Protein AF-A0A5C7VE71-F1 (afdb_monomer)

Secondary structure (DSSP, 8-state):
--------TT--S-PPPP-------TTSSHHHHHHHHHHHHTTTS---EEEEESS--HHHHHHHHTTSS-GGGEEEEE--S-TTGGGTT--GGG-

Nearest PDB structures (foldseek):
  5xkt-assembly1_B  TM=9.979E-01  e=1.803E-09  Klebsiella pneumoniae subsp. rhinoscleromatis SB3432
  4hi0-assembly1_F  TM=8.945E-01  e=1.647E-05  Helicobacter pylori 26695
  1ng1-assembly1_A  TM=5.770E-01  e=4.382E-01  Thermus aquaticus
  7miv-assembly1_C  TM=4.937E-01  e=3.080E+00  Mus musculus
  3nva-assembly1_A  TM=4.322E-01  e=6.976E+00  Saccharolobus solfataricus

Mean predicted aligned error: 6.92 Å

Structure (mmCIF, N/CA/C/O backbone):
data_AF-A0A5C7VE71-F1
#
_entry.id   AF-A0A5C7VE71-F1
#
loop_
_atom_site.group_PDB
_atom_site.id
_atom_site.type_symbol
_atom_site.label_atom_id
_atom_site.label_alt_id
_atom_site.label_comp_id
_atom_site.label_asym_id
_atom_site.label_entity_id
_atom_site.label_seq_id
_atom_site.pdbx_PDB_ins_code
_atom_site.Cartn_x
_atom_site.Cartn_y
_atom_site.Cartn_z
_atom_site.occupancy
_atom_site.B_iso_or_equiv
_atom_site.auth_seq_id
_atom_site.auth_comp_id
_atom_site.auth_asym_id
_atom_site.auth_atom_id
_atom_site.pdbx_PDB_model_num
ATOM 1 N N . MET A 1 1 ? -20.214 14.868 7.816 1.00 39.66 1 MET A N 1
ATOM 2 C CA . MET A 1 1 ? -20.216 14.466 9.241 1.00 39.66 1 MET A CA 1
ATOM 3 C C . MET A 1 1 ? -18.788 14.129 9.624 1.00 39.66 1 MET A C 1
ATOM 5 O O . MET A 1 1 ? -18.191 13.263 9.009 1.00 39.66 1 MET A O 1
ATOM 9 N N . ASN A 1 2 ? -18.190 14.916 10.515 1.00 46.38 2 ASN A N 1
ATOM 10 C CA . ASN A 1 2 ? -16.746 14.936 10.735 1.00 46.38 2 ASN A CA 1
ATOM 11 C C . ASN A 1 2 ? -16.402 13.950 11.863 1.00 46.38 2 ASN A C 1
ATOM 13 O O . ASN A 1 2 ? -16.265 14.362 13.015 1.00 46.38 2 ASN A O 1
ATOM 17 N N . ALA A 1 3 ? -16.369 12.653 11.538 1.00 49.06 3 ALA A N 1
ATOM 18 C CA . ALA A 1 3 ? -16.033 11.606 12.494 1.00 49.06 3 ALA A CA 1
ATOM 19 C C . ALA A 1 3 ? -14.643 11.900 13.075 1.00 49.06 3 ALA A C 1
ATOM 21 O O . ALA A 1 3 ? -13.651 12.016 12.357 1.00 49.06 3 ALA A O 1
ATOM 22 N N . SER A 1 4 ? -14.595 12.127 14.386 1.00 54.53 4 SER A N 1
ATOM 23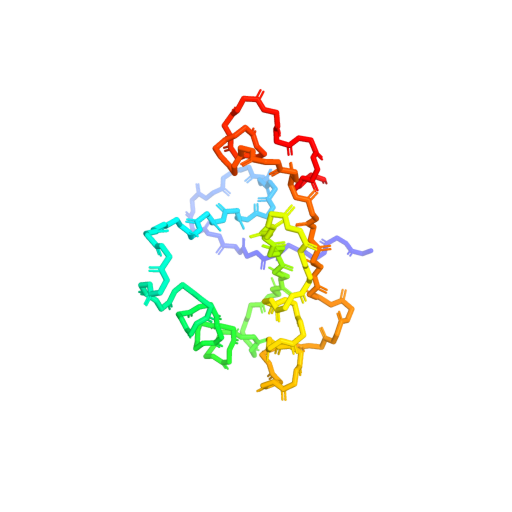 C CA . SER A 1 4 ? -13.355 12.236 15.145 1.00 54.53 4 SER A CA 1
ATOM 24 C C . SER A 1 4 ? -12.617 10.914 14.978 1.00 54.53 4 SER A C 1
ATOM 26 O O . SER A 1 4 ? -12.961 9.962 15.673 1.00 54.53 4 SER A O 1
ATOM 28 N N . LEU A 1 5 ? -11.662 10.860 14.042 1.00 54.28 5 LEU A N 1
ATOM 29 C CA . LEU A 1 5 ? -11.046 9.605 13.630 1.00 54.28 5 LEU A CA 1
ATOM 30 C C . LEU A 1 5 ? -10.562 8.817 14.846 1.00 54.28 5 LEU A C 1
ATOM 32 O O . LEU A 1 5 ? -11.029 7.707 14.993 1.00 54.28 5 LEU A O 1
ATOM 36 N N . HIS A 1 6 ? -9.827 9.387 15.810 1.00 58.41 6 HIS A N 1
ATOM 37 C CA . HIS A 1 6 ? -9.555 8.716 17.094 1.00 58.41 6 HIS A CA 1
ATOM 38 C C . HIS A 1 6 ? -9.322 9.722 18.235 1.00 58.41 6 HIS A C 1
ATOM 40 O O . HIS A 1 6 ? -8.673 10.752 18.034 1.00 58.41 6 HIS A O 1
ATOM 46 N N . ALA A 1 7 ? -9.823 9.423 19.441 1.00 60.53 7 ALA A N 1
ATOM 47 C CA . ALA A 1 7 ? -9.556 10.199 20.655 1.00 60.53 7 ALA A CA 1
ATOM 48 C C . ALA A 1 7 ? -8.281 9.676 21.338 1.00 60.53 7 ALA A C 1
ATOM 50 O O . ALA A 1 7 ? -8.247 8.551 21.830 1.00 60.53 7 ALA A O 1
ATOM 51 N N . ILE A 1 8 ? -7.223 10.487 21.353 1.00 68.50 8 ILE A N 1
ATOM 52 C CA . ILE A 1 8 ? -5.966 10.175 22.048 1.00 68.50 8 ILE A CA 1
ATOM 53 C C . ILE A 1 8 ? -5.993 10.905 23.401 1.00 68.50 8 ILE A C 1
ATOM 55 O O . ILE A 1 8 ? -6.231 12.117 23.401 1.00 68.50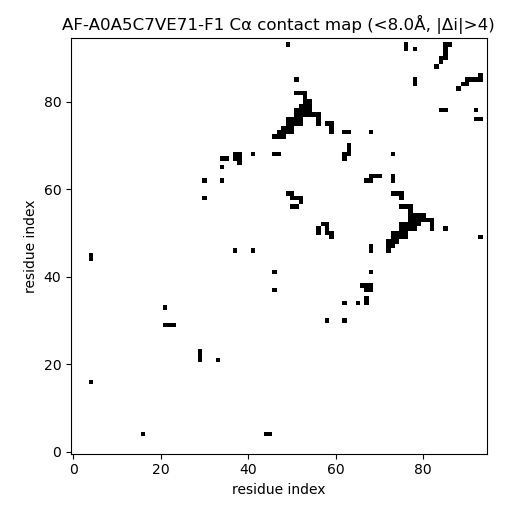 8 ILE A O 1
ATOM 59 N N . PRO A 1 9 ? -5.766 10.224 24.544 1.00 68.88 9 PRO A N 1
ATOM 60 C CA . PRO A 1 9 ? -5.748 10.867 25.858 1.00 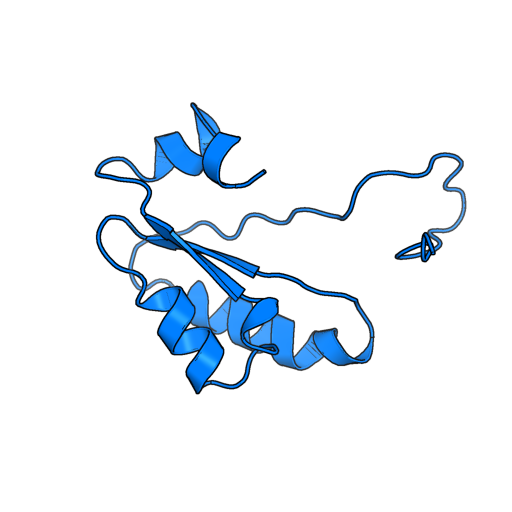68.88 9 PRO A CA 1
ATOM 61 C C . PRO A 1 9 ? -4.795 12.069 25.887 1.00 68.88 9 PRO A C 1
ATOM 63 O O . PRO A 1 9 ? -3.711 12.018 25.308 1.00 68.88 9 PRO A O 1
ATOM 66 N N . ASN A 1 10 ? -5.203 13.156 26.550 1.00 75.69 10 ASN A N 1
ATOM 67 C CA . ASN A 1 10 ? -4.459 14.425 26.656 1.00 75.69 10 ASN A CA 1
ATOM 68 C C . ASN A 1 10 ? -4.255 15.198 25.339 1.00 75.69 10 ASN A C 1
ATOM 70 O O . ASN A 1 10 ? -3.509 16.179 25.299 1.00 75.69 10 ASN A O 1
ATOM 74 N N . ARG A 1 11 ? -4.929 14.809 24.251 1.00 71.38 11 ARG A N 1
ATOM 75 C CA . ARG A 1 11 ? -4.851 15.528 22.978 1.00 71.38 11 ARG A CA 1
ATOM 76 C C . ARG A 1 11 ? -5.842 16.687 22.933 1.00 71.38 11 ARG A C 1
ATOM 78 O O . ARG A 1 11 ? -7.047 16.488 22.858 1.00 71.38 11 ARG A O 1
ATOM 85 N N . THR A 1 12 ? -5.315 17.906 22.908 1.00 75.75 12 THR A N 1
ATOM 86 C CA . THR A 1 12 ? -6.103 19.152 22.916 1.00 75.75 12 THR A CA 1
ATOM 87 C C . THR A 1 12 ? -6.405 19.708 21.520 1.00 75.75 12 THR A C 1
ATOM 89 O O . THR A 1 12 ? -7.193 20.640 21.390 1.00 75.75 12 THR A O 1
ATOM 92 N N . LYS A 1 13 ? -5.801 19.149 20.459 1.00 71.88 13 LYS A N 1
ATOM 93 C CA . LYS A 1 13 ? -5.960 19.610 19.067 1.00 71.88 13 LYS A CA 1
ATOM 94 C C . LYS A 1 13 ? -6.415 18.490 18.130 1.00 71.88 13 LYS A C 1
ATOM 96 O O . LYS A 1 13 ? -5.864 17.385 18.139 1.00 71.88 13 LYS A O 1
ATOM 101 N N . LYS A 1 14 ? -7.368 18.811 17.251 1.00 71.75 14 LYS A N 1
ATOM 102 C CA . LYS A 1 14 ? -7.735 17.969 16.106 1.00 71.75 14 LYS A CA 1
ATOM 103 C C . LYS A 1 14 ? -6.603 18.039 15.076 1.00 71.75 14 LYS A C 1
ATOM 105 O O . LYS A 1 14 ? -6.326 19.117 14.563 1.00 71.75 14 LYS A O 1
ATOM 110 N N . LEU A 1 15 ? -5.928 16.919 14.813 1.00 72.50 15 LEU A N 1
ATOM 111 C CA . LEU A 1 15 ? -4.920 16.839 13.743 1.00 72.50 15 LEU A CA 1
ATOM 112 C C . LEU A 1 15 ? -5.529 16.130 12.529 1.00 72.50 15 LEU A C 1
ATOM 114 O O . LEU A 1 15 ? -6.489 15.371 12.708 1.00 72.50 15 LEU A O 1
ATOM 118 N N . PRO A 1 16 ? -4.978 16.351 11.324 1.00 81.50 16 PRO A N 1
ATOM 119 C CA . PRO A 1 16 ? -5.307 15.542 10.154 1.00 81.50 16 PRO A CA 1
ATOM 120 C C . PRO A 1 16 ? -5.096 14.035 10.410 1.00 81.50 16 PRO A C 1
ATOM 122 O O . PRO A 1 16 ? -4.441 13.666 11.396 1.00 81.50 16 PRO A O 1
ATOM 125 N N . PRO A 1 17 ? -5.628 13.166 9.527 1.00 85.38 17 PRO A N 1
ATOM 126 C CA . PRO A 1 17 ? -5.355 11.733 9.562 1.00 85.38 17 PRO A CA 1
ATOM 127 C C . PRO A 1 17 ? -3.856 11.440 9.694 1.00 85.38 17 PRO A C 1
ATOM 129 O O . PRO A 1 17 ? -3.013 12.161 9.148 1.00 85.38 17 PRO A O 1
ATOM 132 N N . LEU A 1 18 ? -3.522 10.382 10.434 1.00 88.38 18 LEU A N 1
ATOM 133 C CA . LEU A 1 18 ? -2.142 9.918 10.525 1.00 88.38 18 LEU A CA 1
ATOM 134 C C . LEU A 1 18 ? -1.698 9.430 9.141 1.00 88.38 18 LEU A C 1
ATOM 136 O O . LEU A 1 18 ? -2.342 8.566 8.556 1.00 88.38 18 LEU A O 1
ATOM 140 N N . ARG A 1 19 ? -0.586 9.972 8.642 1.00 90.00 19 ARG A N 1
ATOM 141 C CA . ARG A 1 19 ? 0.041 9.554 7.385 1.00 90.00 19 ARG A CA 1
ATOM 142 C C . ARG A 1 19 ? 1.298 8.763 7.714 1.00 90.00 19 ARG A C 1
ATOM 144 O O . ARG A 1 19 ? 2.146 9.257 8.456 1.00 90.00 19 ARG A O 1
ATOM 151 N N . VAL A 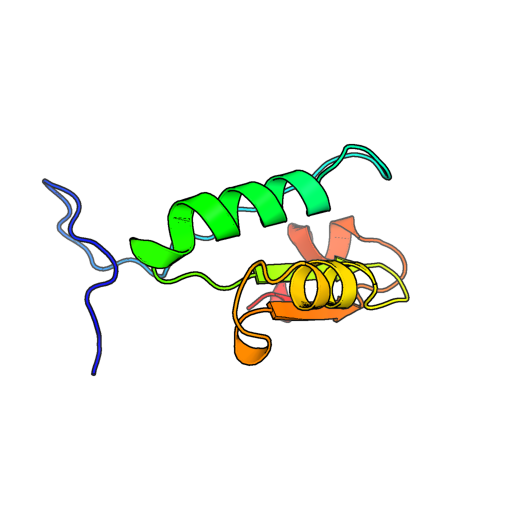1 20 ? 1.402 7.550 7.183 1.00 93.50 20 VAL A N 1
ATOM 152 C CA . VAL A 1 20 ? 2.532 6.644 7.416 1.00 93.50 20 VAL A CA 1
ATOM 153 C C . VAL A 1 20 ? 3.138 6.279 6.068 1.00 93.50 20 VAL A C 1
ATOM 155 O O . VAL A 1 20 ? 2.465 5.683 5.234 1.00 93.50 20 VAL A O 1
ATOM 158 N N . GLY A 1 21 ? 4.401 6.648 5.852 1.00 93.56 21 GLY A N 1
ATOM 159 C CA . GLY A 1 21 ? 5.147 6.267 4.654 1.00 93.56 21 GLY A CA 1
ATOM 160 C C . GLY A 1 21 ? 5.823 4.911 4.837 1.00 93.56 21 GLY A C 1
ATOM 161 O O . GLY A 1 21 ? 6.546 4.712 5.813 1.00 93.56 21 GLY A O 1
ATOM 162 N N . VAL A 1 22 ? 5.619 3.992 3.891 1.00 94.38 22 VAL A N 1
ATOM 163 C CA . VAL A 1 22 ? 6.282 2.680 3.863 1.00 94.38 22 VAL A CA 1
ATOM 164 C C . VAL A 1 22 ? 7.321 2.680 2.743 1.00 94.38 22 VAL A C 1
ATOM 166 O O . VAL A 1 22 ? 6.998 2.481 1.576 1.00 94.38 22 VAL A O 1
ATOM 169 N N . GLY A 1 23 ? 8.578 2.938 3.105 1.00 91.38 23 GLY A N 1
ATOM 170 C CA . GLY A 1 23 ? 9.719 2.959 2.184 1.00 91.38 23 GLY A CA 1
ATOM 171 C C . GLY A 1 23 ? 10.607 1.719 2.305 1.00 91.38 23 GLY A C 1
ATOM 172 O O . GLY A 1 23 ? 10.589 1.021 3.316 1.00 91.38 23 GLY A O 1
ATOM 173 N N . GLY A 1 24 ? 11.401 1.443 1.269 1.00 91.56 24 GLY A N 1
ATOM 174 C CA . GLY A 1 24 ? 12.333 0.311 1.240 1.00 91.56 24 GLY A CA 1
ATOM 175 C C . GLY A 1 24 ? 12.713 -0.129 -0.182 1.00 91.56 24 GLY A C 1
ATOM 176 O O . GLY A 1 24 ? 12.032 0.263 -1.139 1.00 91.56 24 GLY A O 1
ATOM 177 N N . PRO A 1 25 ? 13.768 -0.952 -0.344 1.00 90.31 25 PRO A N 1
ATOM 178 C CA . PRO A 1 25 ? 14.230 -1.439 -1.647 1.00 90.31 25 PRO A CA 1
ATOM 179 C C . PRO A 1 25 ? 13.147 -2.163 -2.464 1.00 90.31 25 PRO A C 1
ATOM 181 O O . PRO A 1 25 ? 12.135 -2.632 -1.931 1.00 90.31 25 PRO A O 1
ATOM 184 N N . VAL A 1 26 ? 13.350 -2.277 -3.778 1.00 88.62 26 VAL A N 1
ATOM 185 C CA . VAL A 1 26 ? 12.485 -3.095 -4.647 1.00 88.62 26 VAL A CA 1
ATOM 186 C C . VAL A 1 26 ? 12.524 -4.551 -4.163 1.00 88.62 26 VAL A C 1
ATOM 188 O O . VAL A 1 26 ? 13.590 -5.071 -3.852 1.00 88.62 26 VAL A O 1
ATOM 191 N N . GLY A 1 27 ? 11.356 -5.191 -4.042 1.00 89.44 27 GLY A N 1
ATOM 192 C CA . GLY A 1 27 ? 11.242 -6.580 -3.577 1.00 89.44 27 GLY A CA 1
ATOM 193 C C . GLY A 1 27 ? 11.319 -6.797 -2.058 1.00 89.44 27 GLY A C 1
ATOM 194 O O . GLY A 1 27 ? 11.180 -7.928 -1.611 1.00 89.44 27 GLY A O 1
ATOM 195 N N . SER A 1 28 ? 11.464 -5.752 -1.233 1.00 95.69 28 SER A N 1
ATOM 196 C CA . SER A 1 28 ? 11.582 -5.895 0.234 1.00 95.69 28 SER A CA 1
ATOM 197 C C . SER A 1 28 ? 10.272 -6.230 0.972 1.00 95.69 28 SER A C 1
ATOM 199 O O . SER A 1 28 ? 10.233 -6.165 2.198 1.00 95.69 28 SER A O 1
ATOM 201 N N . GLY A 1 29 ? 9.180 -6.508 0.253 1.00 95.44 29 GLY A N 1
ATOM 202 C CA . GLY A 1 29 ? 7.885 -6.861 0.848 1.00 95.44 29 GLY A CA 1
ATOM 203 C C . GLY A 1 29 ? 7.021 -5.685 1.327 1.00 95.44 29 GLY A C 1
ATOM 204 O O . GLY A 1 29 ? 6.139 -5.890 2.156 1.00 95.44 29 GLY A O 1
ATOM 205 N N . LYS A 1 30 ? 7.231 -4.459 0.821 1.00 96.38 30 LYS A N 1
ATOM 206 C CA . LYS A 1 30 ? 6.424 -3.273 1.196 1.00 96.38 30 LYS A CA 1
ATOM 207 C C . LYS A 1 30 ? 4.922 -3.494 0.989 1.00 96.38 30 LYS A C 1
ATOM 209 O O . LYS A 1 30 ? 4.140 -3.278 1.908 1.00 96.38 30 LYS A O 1
ATOM 214 N N . THR A 1 31 ? 4.538 -3.968 -0.193 1.00 96.00 31 THR A N 1
ATOM 215 C CA . THR A 1 31 ? 3.140 -4.224 -0.565 1.00 96.00 31 THR A CA 1
ATOM 216 C C . THR A 1 31 ? 2.521 -5.294 0.334 1.00 96.00 31 THR A C 1
ATOM 218 O O . THR A 1 31 ? 1.431 -5.096 0.859 1.00 96.00 31 THR A O 1
ATOM 221 N N . THR A 1 32 ? 3.263 -6.367 0.627 1.00 97.06 32 THR A N 1
ATOM 222 C CA . THR A 1 32 ? 2.842 -7.419 1.567 1.00 97.06 32 THR A CA 1
ATOM 223 C C . THR A 1 32 ? 2.647 -6.884 2.986 1.00 97.06 32 THR A C 1
ATOM 225 O O . THR A 1 32 ? 1.664 -7.217 3.644 1.00 97.06 32 THR A O 1
ATOM 228 N N . LEU A 1 33 ? 3.547 -6.024 3.474 1.00 97.88 33 LEU A N 1
ATOM 229 C CA . LEU A 1 33 ? 3.390 -5.390 4.783 1.00 97.88 33 LEU A CA 1
ATOM 230 C C . LEU A 1 33 ? 2.111 -4.543 4.835 1.00 97.88 33 LEU A C 1
ATOM 232 O O . LEU A 1 33 ? 1.335 -4.662 5.783 1.00 97.88 33 LEU A O 1
ATOM 236 N N . VAL A 1 34 ? 1.881 -3.712 3.815 1.00 97.62 34 VAL A N 1
ATOM 237 C CA . VAL A 1 34 ? 0.686 -2.861 3.721 1.00 97.62 34 VAL A CA 1
ATOM 238 C C . VAL A 1 34 ? -0.588 -3.702 3.671 1.00 97.62 34 VAL A C 1
ATOM 240 O O . VAL A 1 34 ? -1.540 -3.393 4.386 1.00 97.62 34 VAL A O 1
ATOM 243 N N . GLU A 1 35 ? -0.601 -4.788 2.898 1.00 98.06 35 GLU A N 1
ATOM 244 C CA . GLU A 1 35 ? -1.721 -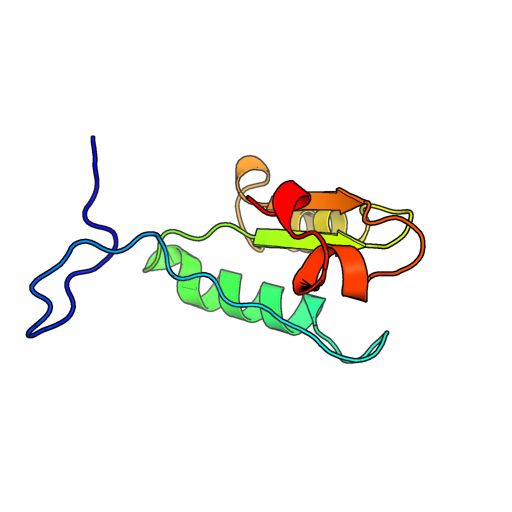5.732 2.837 1.00 98.06 35 GLU A CA 1
ATOM 245 C C . GLU A 1 35 ? -2.071 -6.283 4.227 1.00 98.06 35 GLU A C 1
ATOM 247 O O . GLU A 1 35 ? -3.222 -6.192 4.664 1.00 98.06 35 GLU A O 1
ATOM 252 N N . MET A 1 36 ? -1.074 -6.817 4.940 1.00 98.00 36 MET A N 1
ATOM 253 C CA . MET A 1 36 ? -1.266 -7.429 6.256 1.00 98.00 36 MET A CA 1
ATOM 254 C C . MET A 1 36 ? -1.742 -6.413 7.295 1.00 98.00 36 MET A C 1
ATOM 256 O O . MET A 1 36 ? -2.645 -6.712 8.082 1.00 98.00 36 MET A O 1
ATOM 260 N N . LEU A 1 37 ? -1.186 -5.198 7.275 1.00 97.75 37 LEU A N 1
ATOM 261 C CA . LEU A 1 37 ? -1.637 -4.106 8.136 1.00 97.75 37 LEU A CA 1
ATOM 262 C C . LEU A 1 37 ? -3.096 -3.748 7.848 1.00 97.75 37 LEU A C 1
ATOM 264 O O . LEU A 1 37 ? -3.900 -3.705 8.777 1.00 97.75 37 LEU A O 1
ATOM 268 N N . CYS A 1 38 ? -3.465 -3.570 6.576 1.00 97.56 38 CYS A N 1
ATOM 269 C CA . CYS A 1 38 ? -4.838 -3.248 6.188 1.00 97.56 38 CYS A CA 1
ATOM 270 C C . CYS A 1 38 ? -5.821 -4.322 6.657 1.00 97.56 38 CYS A C 1
ATOM 272 O O . CYS A 1 38 ? -6.783 -4.001 7.352 1.00 97.56 38 CYS A O 1
ATOM 274 N N . LYS A 1 39 ? -5.551 -5.600 6.366 1.00 97.56 39 LYS A N 1
ATOM 275 C CA . LYS A 1 39 ? -6.415 -6.717 6.784 1.00 97.56 39 LYS A CA 1
ATOM 276 C C . LYS A 1 39 ? -6.585 -6.795 8.300 1.00 97.56 39 LYS A C 1
ATOM 278 O O . LYS A 1 39 ? -7.687 -7.050 8.770 1.00 97.56 39 LYS A O 1
ATOM 283 N N . THR A 1 40 ? -5.522 -6.526 9.056 1.00 97.69 40 THR A N 1
ATOM 284 C CA . THR A 1 40 ? -5.539 -6.600 10.526 1.00 97.69 40 THR A CA 1
ATOM 285 C C . THR A 1 40 ? -6.236 -5.397 11.170 1.00 97.69 40 THR A C 1
ATOM 287 O O . THR A 1 40 ? -6.779 -5.500 12.267 1.00 97.69 40 THR A O 1
ATOM 290 N N . MET A 1 41 ? -6.204 -4.231 10.522 1.00 95.94 41 MET A N 1
ATOM 291 C CA . MET A 1 41 ? -6.590 -2.961 11.144 1.00 95.94 41 MET A CA 1
ATOM 292 C C . MET A 1 41 ? -7.914 -2.386 10.628 1.00 95.94 41 MET A C 1
ATOM 294 O O . MET A 1 41 ? -8.553 -1.626 11.357 1.00 95.94 41 MET A O 1
ATOM 298 N N . ARG A 1 42 ? -8.354 -2.744 9.417 1.00 94.62 42 ARG A N 1
ATOM 299 C CA . ARG A 1 42 ? -9.517 -2.131 8.746 1.00 94.62 42 ARG A CA 1
ATOM 300 C C . ARG A 1 42 ? -10.846 -2.248 9.493 1.00 94.62 42 ARG A C 1
ATOM 302 O O . ARG A 1 42 ? -11.742 -1.455 9.245 1.00 94.62 42 ARG A O 1
ATOM 309 N N . GLU A 1 43 ? -10.989 -3.217 10.396 1.00 93.75 43 GLU A N 1
ATOM 310 C CA . GLU A 1 43 ? -12.212 -3.375 11.200 1.00 93.75 43 GLU A CA 1
ATOM 311 C C . GLU A 1 43 ? -12.312 -2.343 12.330 1.00 93.75 43 GLU A C 1
ATOM 313 O O . GLU A 1 43 ? -13.401 -2.034 12.807 1.00 93.75 43 GLU A O 1
ATOM 318 N N . ARG A 1 44 ? -11.170 -1.802 12.772 1.00 90.94 44 ARG A N 1
ATOM 319 C CA . ARG A 1 44 ? -11.084 -0.885 13.916 1.00 90.94 44 ARG A CA 1
ATOM 320 C C . ARG A 1 44 ? -10.741 0.549 13.517 1.00 90.94 44 ARG A C 1
ATOM 322 O O . ARG A 1 44 ? -11.080 1.477 14.253 1.00 90.94 44 ARG A O 1
ATOM 329 N N . TRP A 1 45 ? -10.044 0.729 12.401 1.00 89.81 45 TRP A N 1
ATOM 330 C CA . TRP A 1 45 ? -9.521 2.018 11.957 1.00 89.81 45 TRP A CA 1
ATOM 331 C C . TRP A 1 45 ? -10.011 2.313 10.538 1.00 89.81 45 TRP A C 1
ATOM 333 O O . TRP A 1 45 ? -10.089 1.415 9.703 1.00 89.81 45 TRP A O 1
ATOM 343 N N . ASP A 1 46 ? -10.318 3.580 10.264 1.00 91.62 46 ASP A N 1
ATOM 344 C CA . ASP A 1 46 ? -10.672 4.041 8.921 1.00 91.62 46 ASP A CA 1
ATOM 345 C C . ASP A 1 46 ? -9.385 4.269 8.117 1.00 91.62 46 ASP A C 1
ATOM 347 O O . ASP A 1 46 ? -8.583 5.148 8.445 1.00 91.62 46 ASP A O 1
ATOM 351 N N . LEU A 1 47 ? -9.154 3.424 7.110 1.00 94.56 47 LEU A N 1
ATOM 352 C CA . LEU A 1 47 ? -7.893 3.353 6.373 1.00 94.56 47 LEU A CA 1
ATOM 353 C C . LEU A 1 47 ? -8.083 3.673 4.891 1.00 94.56 47 LEU A C 1
ATOM 355 O O . LEU A 1 47 ? -9.095 3.325 4.275 1.00 94.56 47 LEU A O 1
ATOM 359 N N . VAL A 1 48 ? -7.050 4.293 4.328 1.00 96.06 48 VAL A N 1
ATOM 360 C CA . VAL A 1 48 ? -6.833 4.477 2.892 1.00 96.06 48 VAL A CA 1
ATOM 361 C C . VAL A 1 48 ? -5.367 4.190 2.584 1.00 96.06 48 VAL A C 1
ATOM 363 O O . VAL A 1 48 ? -4.500 4.414 3.433 1.00 96.06 48 VAL A O 1
ATOM 366 N N . VAL A 1 49 ? -5.088 3.694 1.382 1.00 96.44 49 VAL A N 1
ATOM 367 C CA . VAL A 1 49 ? -3.728 3.418 0.911 1.00 96.44 49 VAL A CA 1
ATOM 368 C C . VAL A 1 49 ? -3.480 4.169 -0.385 1.00 96.44 49 VAL A C 1
ATOM 370 O O . VAL A 1 49 ? -4.279 4.101 -1.316 1.00 96.44 49 VAL A O 1
ATOM 373 N N . VAL A 1 50 ? -2.335 4.843 -0.448 1.00 94.81 50 VAL A N 1
ATOM 374 C CA . VAL A 1 50 ? -1.796 5.414 -1.679 1.00 94.81 50 VAL A CA 1
ATOM 375 C C . VAL A 1 50 ? -0.529 4.641 -2.026 1.00 94.81 50 VAL A C 1
ATOM 377 O O . VAL A 1 50 ? 0.397 4.586 -1.217 1.00 94.81 50 VAL A O 1
ATOM 380 N N . THR A 1 51 ? -0.502 3.996 -3.190 1.00 93.81 51 THR A N 1
ATOM 381 C CA . THR A 1 51 ? 0.671 3.263 -3.679 1.00 93.81 51 THR A CA 1
ATOM 382 C C . THR A 1 51 ? 1.384 4.091 -4.731 1.00 93.81 51 THR A C 1
ATOM 384 O O . THR A 1 51 ? 0.756 4.554 -5.684 1.00 93.81 51 THR A O 1
ATOM 387 N N . ASN A 1 52 ? 2.696 4.233 -4.586 1.00 89.62 52 ASN A N 1
ATOM 388 C CA . ASN A 1 52 ? 3.545 4.896 -5.562 1.00 89.62 52 ASN A CA 1
ATOM 389 C C . ASN A 1 52 ? 4.327 3.852 -6.354 1.00 89.62 52 ASN A C 1
ATOM 391 O O . ASN A 1 52 ? 5.095 3.089 -5.769 1.00 89.62 52 ASN A O 1
ATOM 395 N N . ASP A 1 53 ? 4.165 3.860 -7.671 1.00 85.69 53 ASP A N 1
ATOM 396 C CA . ASP A 1 53 ? 4.959 3.044 -8.583 1.00 85.69 53 ASP A CA 1
ATOM 397 C C . ASP A 1 53 ? 5.410 3.900 -9.779 1.00 85.69 53 ASP A C 1
ATOM 399 O O . ASP A 1 53 ? 4.827 4.941 -10.080 1.00 85.69 53 ASP A O 1
ATOM 403 N N . ILE A 1 54 ? 6.517 3.525 -10.413 1.00 80.38 54 ILE A N 1
ATOM 404 C CA . ILE A 1 54 ? 7.252 4.406 -11.330 1.00 80.38 54 ILE A CA 1
ATOM 405 C C . ILE A 1 54 ? 6.508 4.543 -12.665 1.00 80.38 54 ILE A C 1
ATOM 407 O O . ILE A 1 54 ? 6.390 5.651 -13.186 1.00 80.38 54 ILE A O 1
ATOM 411 N N . TYR A 1 55 ? 5.993 3.430 -13.198 1.00 82.19 55 TYR A N 1
ATOM 412 C CA . TYR A 1 55 ? 5.358 3.370 -14.525 1.00 82.19 55 TYR A CA 1
ATOM 413 C C . TYR A 1 55 ? 4.083 2.527 -14.572 1.00 82.19 55 TYR A C 1
ATOM 415 O O . TYR A 1 55 ? 3.515 2.336 -15.646 1.00 82.19 55 TYR A O 1
ATOM 423 N N . THR A 1 56 ? 3.669 1.937 -13.452 1.00 86.25 56 THR A N 1
ATOM 424 C CA . THR A 1 56 ? 2.525 1.022 -13.429 1.00 86.25 56 THR A CA 1
ATOM 425 C C . THR A 1 56 ? 1.613 1.318 -12.246 1.00 86.25 56 THR A C 1
ATOM 427 O O . THR A 1 56 ? 1.889 2.195 -11.433 1.00 86.25 56 THR A O 1
ATOM 430 N N . LYS A 1 57 ? 0.500 0.587 -12.157 1.00 89.69 57 LYS A N 1
ATOM 431 C CA . LYS A 1 57 ? -0.401 0.583 -10.995 1.00 89.69 57 LYS A CA 1
ATOM 432 C C . LYS A 1 57 ? -0.506 -0.809 -10.382 1.00 89.69 57 LYS A C 1
ATOM 434 O O . LYS A 1 57 ? -1.551 -1.195 -9.858 1.00 89.69 57 LYS A O 1
ATOM 439 N N . GLU A 1 58 ? 0.568 -1.585 -10.488 1.00 92.75 58 GLU A N 1
ATOM 440 C CA . GLU A 1 58 ? 0.566 -2.989 -10.098 1.00 92.75 58 GLU A CA 1
ATOM 441 C C . GLU A 1 58 ? 0.342 -3.158 -8.594 1.00 92.75 58 GLU A C 1
ATOM 443 O O . GLU A 1 58 ? -0.484 -3.976 -8.197 1.00 92.75 58 GLU A O 1
ATOM 448 N N . ASP A 1 59 ? 0.955 -2.320 -7.754 1.00 93.50 59 ASP A N 1
ATOM 449 C CA . ASP A 1 59 ? 0.724 -2.360 -6.304 1.00 93.50 59 ASP A CA 1
ATOM 450 C C . ASP A 1 59 ? -0.744 -2.066 -5.933 1.00 93.50 59 ASP A C 1
ATOM 452 O O . ASP A 1 59 ? -1.315 -2.761 -5.088 1.00 93.50 59 ASP A O 1
ATOM 456 N N . GLN A 1 60 ? -1.402 -1.107 -6.603 1.00 96.06 60 GLN A N 1
ATOM 457 C CA . GLN A 1 60 ? -2.842 -0.862 -6.427 1.00 96.06 60 GLN A CA 1
ATOM 458 C C . GLN A 1 60 ? -3.651 -2.115 -6.791 1.00 96.06 60 GLN A C 1
ATOM 460 O O . GLN A 1 60 ? -4.543 -2.526 -6.039 1.00 96.06 60 GLN A O 1
ATOM 465 N N . ARG A 1 61 ? -3.347 -2.735 -7.939 1.00 95.81 61 ARG A N 1
ATOM 466 C CA . ARG A 1 61 ? -4.034 -3.943 -8.415 1.00 95.81 61 ARG A CA 1
ATOM 467 C C . ARG A 1 61 ? -3.854 -5.105 -7.440 1.00 95.81 61 ARG A C 1
ATOM 469 O O . ARG A 1 61 ? -4.840 -5.758 -7.103 1.00 95.81 61 ARG A O 1
ATOM 476 N N . LEU A 1 62 ? -2.631 -5.338 -6.964 1.00 95.81 62 LEU A N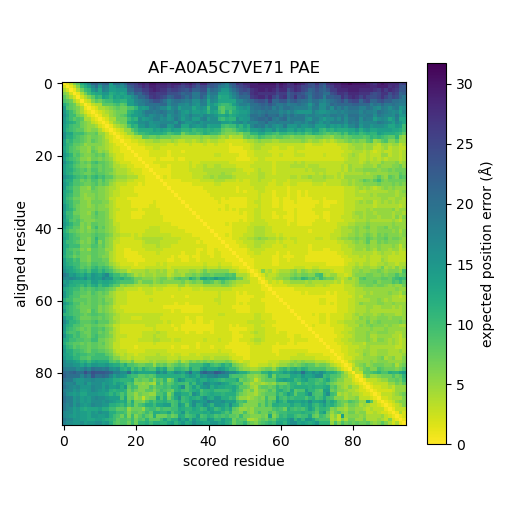 1
ATOM 477 C CA . LEU A 1 62 ? -2.301 -6.404 -6.017 1.00 95.81 62 LEU A CA 1
ATOM 478 C C . LEU A 1 62 ? -3.081 -6.250 -4.712 1.00 95.81 62 LEU A C 1
ATOM 480 O O . LEU A 1 62 ? -3.726 -7.201 -4.279 1.00 95.81 62 LEU A O 1
ATOM 484 N N . LEU A 1 63 ? -3.095 -5.051 -4.124 1.00 97.19 63 LEU A N 1
ATOM 485 C CA . LEU A 1 63 ? -3.834 -4.795 -2.885 1.00 97.19 63 LEU A CA 1
ATOM 486 C C . LEU A 1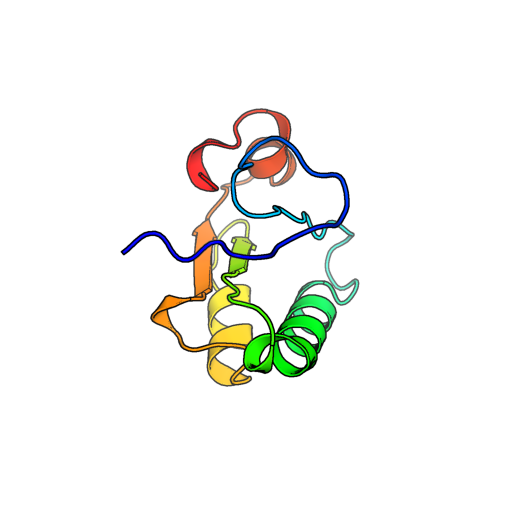 63 ? -5.351 -4.938 -3.064 1.00 97.19 63 LEU A C 1
ATOM 488 O O . LEU A 1 63 ? -6.027 -5.451 -2.169 1.00 97.19 63 LEU A O 1
ATOM 492 N N . THR A 1 64 ? -5.878 -4.522 -4.218 1.00 97.06 64 THR A N 1
ATOM 493 C CA . THR A 1 64 ? -7.307 -4.649 -4.541 1.00 97.06 64 THR A CA 1
ATOM 494 C C . THR A 1 64 ? -7.705 -6.119 -4.685 1.00 97.06 64 THR A C 1
ATOM 496 O O . THR A 1 64 ? -8.646 -6.572 -4.039 1.00 97.06 64 THR A O 1
ATOM 499 N N . VAL A 1 65 ? -6.953 -6.898 -5.471 1.00 97.31 65 VAL A N 1
ATOM 500 C CA . VAL A 1 65 ? -7.210 -8.336 -5.683 1.00 97.31 65 VAL A CA 1
ATOM 501 C C . VAL A 1 65 ? -7.022 -9.138 -4.396 1.00 97.31 65 VAL A C 1
ATOM 503 O O . VAL A 1 65 ? -7.790 -10.057 -4.125 1.00 97.31 65 VAL A O 1
ATOM 506 N N . ALA A 1 66 ? -6.039 -8.775 -3.570 1.00 96.94 66 ALA A N 1
ATOM 507 C CA . ALA A 1 66 ? -5.822 -9.397 -2.268 1.00 96.94 66 ALA A CA 1
ATOM 508 C C . ALA A 1 66 ? -6.933 -9.079 -1.251 1.00 96.94 66 ALA A C 1
ATOM 510 O O . ALA A 1 66 ? -6.941 -9.659 -0.160 1.00 96.94 66 ALA A O 1
ATOM 511 N N . GLY A 1 67 ? -7.845 -8.155 -1.577 1.00 97.31 67 GLY A N 1
ATOM 512 C CA . GLY A 1 67 ? -8.907 -7.705 -0.688 1.00 97.31 67 GLY A CA 1
ATOM 513 C C . GLY A 1 67 ? -8.350 -7.019 0.553 1.00 97.31 67 GLY A C 1
ATOM 514 O O . GLY A 1 67 ? -8.825 -7.290 1.656 1.00 97.31 67 GLY A O 1
ATOM 515 N N . ALA A 1 68 ? -7.309 -6.191 0.407 1.00 97.44 68 ALA A N 1
ATOM 516 C CA . ALA A 1 68 ? -6.720 -5.448 1.521 1.00 97.44 68 ALA A CA 1
ATOM 517 C C . ALA A 1 68 ? -7.723 -4.432 2.100 1.00 97.44 68 ALA A C 1
ATOM 519 O O . ALA A 1 68 ? -7.994 -4.439 3.302 1.00 97.44 68 ALA A O 1
ATOM 520 N N . LEU A 1 69 ? -8.330 -3.623 1.229 1.00 97.25 69 LEU A N 1
ATOM 521 C CA . LEU A 1 69 ? -9.415 -2.673 1.500 1.00 97.25 69 LEU A CA 1
ATOM 522 C C . LEU A 1 69 ? -10.392 -2.679 0.312 1.00 97.25 69 LEU A C 1
ATOM 524 O O . LEU A 1 69 ? -10.091 -3.274 -0.723 1.00 97.25 69 LEU A O 1
ATOM 528 N N . GLU A 1 70 ? -11.528 -1.995 0.454 1.00 96.94 70 GLU A N 1
ATOM 529 C CA . GLU A 1 70 ? -12.418 -1.707 -0.679 1.00 96.94 70 GLU A CA 1
ATOM 530 C C . GLU A 1 70 ? -11.671 -0.917 -1.775 1.00 96.94 70 GLU A C 1
ATOM 532 O O . GLU A 1 70 ? -10.837 -0.067 -1.433 1.00 96.94 70 GLU A O 1
ATOM 537 N N . PRO A 1 71 ? -11.944 -1.156 -3.072 1.00 96.25 71 PRO A N 1
ATOM 538 C CA . PRO A 1 71 ? -11.199 -0.543 -4.175 1.00 96.25 71 PRO A CA 1
ATOM 539 C C . PRO A 1 71 ? -11.144 0.989 -4.120 1.00 96.25 71 PRO A C 1
ATOM 541 O O . PRO A 1 71 ? -10.115 1.584 -4.435 1.00 96.25 71 PRO A O 1
ATOM 544 N N . GLU A 1 72 ? -12.211 1.644 -3.658 1.00 95.88 72 GLU A N 1
ATOM 545 C CA . GLU A 1 72 ? -12.309 3.109 -3.563 1.00 95.88 72 GLU A CA 1
ATOM 546 C C . GLU A 1 72 ? -11.367 3.700 -2.503 1.00 95.88 72 GLU A C 1
ATOM 548 O O . GLU A 1 72 ? -11.168 4.914 -2.445 1.00 95.88 72 GLU A O 1
ATOM 553 N N . ARG A 1 73 ? -10.782 2.850 -1.652 1.00 96.12 73 ARG A N 1
ATOM 554 C CA . ARG A 1 73 ? -9.839 3.220 -0.588 1.00 96.12 73 ARG A CA 1
ATOM 555 C C . ARG A 1 73 ? -8.381 2.973 -0.971 1.00 96.12 73 ARG A C 1
ATOM 557 O O . ARG A 1 73 ? -7.500 3.212 -0.142 1.00 96.12 73 ARG A O 1
ATOM 564 N N . ILE A 1 74 ? -8.119 2.488 -2.185 1.00 96.94 74 ILE A N 1
ATOM 565 C CA . ILE A 1 74 ? -6.778 2.180 -2.689 1.00 96.94 74 ILE A CA 1
ATOM 566 C C . ILE A 1 74 ? -6.527 3.003 -3.954 1.00 96.94 74 ILE A C 1
ATOM 568 O O . ILE A 1 74 ? -7.130 2.767 -5.000 1.00 96.94 74 ILE A O 1
ATOM 572 N N . MET A 1 75 ? -5.597 3.952 -3.874 1.00 94.38 75 MET A N 1
ATOM 573 C CA . MET A 1 75 ? -5.227 4.815 -4.995 1.00 94.38 75 MET A CA 1
ATOM 574 C C . MET A 1 75 ? -3.801 4.525 -5.458 1.00 94.38 75 MET A C 1
ATOM 576 O O . MET A 1 75 ? -2.853 4.632 -4.685 1.00 94.38 75 MET A O 1
ATOM 580 N N . GLY A 1 76 ? -3.642 4.181 -6.733 1.00 91.69 76 GLY A N 1
ATOM 581 C CA . GLY A 1 76 ? -2.344 4.019 -7.378 1.00 91.69 76 GLY A CA 1
ATOM 582 C C . GLY A 1 76 ? -1.932 5.273 -8.129 1.00 91.69 76 GLY A C 1
ATOM 583 O O . GLY A 1 76 ? -2.695 5.811 -8.941 1.00 91.69 76 GLY A O 1
ATOM 584 N N . VAL A 1 77 ? -0.707 5.707 -7.862 1.00 89.19 77 VAL A N 1
ATOM 585 C CA . VAL A 1 77 ? -0.131 6.941 -8.372 1.00 89.19 77 VAL A CA 1
ATOM 586 C C . VAL A 1 77 ? 1.176 6.635 -9.089 1.00 89.19 77 VAL A C 1
ATOM 588 O O . VAL A 1 77 ? 2.076 6.016 -8.520 1.00 89.19 77 VAL A O 1
ATOM 591 N N . GLU A 1 78 ? 1.279 7.108 -10.326 1.00 87.75 78 GLU A N 1
ATOM 592 C CA . GLU A 1 78 ? 2.484 6.985 -11.140 1.00 87.75 78 GLU A CA 1
ATOM 593 C C . GLU A 1 78 ? 3.421 8.155 -10.836 1.00 87.75 78 GLU A C 1
ATOM 595 O O . GLU A 1 78 ? 3.083 9.313 -11.079 1.00 87.75 78 GLU A O 1
ATOM 600 N N . THR A 1 79 ? 4.590 7.869 -10.262 1.00 78.75 79 THR A N 1
ATOM 601 C CA . THR A 1 79 ? 5.513 8.919 -9.796 1.00 78.75 79 THR A CA 1
ATOM 602 C C . THR A 1 79 ? 6.408 9.479 -10.892 1.00 78.75 79 THR A C 1
ATOM 604 O O . THR A 1 79 ? 7.057 10.505 -10.692 1.00 78.75 79 THR A O 1
ATOM 607 N N . GLY A 1 80 ? 6.521 8.777 -12.021 1.00 72.38 80 GLY A N 1
ATOM 608 C CA . GLY A 1 80 ? 7.612 8.990 -12.962 1.00 72.38 80 GLY A CA 1
ATOM 609 C C . GLY A 1 80 ? 8.965 8.548 -12.385 1.00 72.38 80 GLY A C 1
ATOM 610 O O . GLY A 1 80 ? 9.054 7.994 -11.287 1.00 72.38 80 GLY A O 1
ATOM 611 N N . GLY A 1 81 ? 10.034 8.774 -13.154 1.00 72.50 81 GLY A N 1
ATOM 612 C CA . GLY A 1 81 ? 11.319 8.076 -13.014 1.00 72.50 81 GLY A CA 1
ATOM 613 C C . GLY A 1 81 ? 12.012 8.105 -11.641 1.00 72.50 81 GLY A C 1
ATOM 614 O O . GLY A 1 81 ? 12.665 7.121 -11.299 1.00 72.50 81 GLY A O 1
ATOM 615 N N . CYS A 1 82 ? 11.906 9.180 -10.846 1.00 76.19 82 CYS A N 1
ATOM 616 C CA . CYS A 1 82 ? 12.576 9.266 -9.540 1.00 76.19 82 CYS A CA 1
ATOM 617 C C . CYS A 1 82 ? 11.570 9.133 -8.381 1.00 76.19 82 CYS A C 1
ATOM 619 O O . CYS A 1 82 ? 10.949 10.126 -7.998 1.00 76.19 82 CYS A O 1
ATOM 621 N N . PRO A 1 83 ? 11.433 7.947 -7.756 1.00 70.62 83 PRO A N 1
ATOM 622 C CA . PRO A 1 83 ? 10.444 7.725 -6.700 1.00 70.62 83 PRO A CA 1
ATOM 623 C C . PRO A 1 83 ? 10.686 8.585 -5.454 1.00 70.62 83 PRO A C 1
ATOM 625 O O . PRO A 1 83 ? 9.737 8.904 -4.749 1.00 70.62 83 PRO A O 1
ATOM 628 N N . HIS A 1 84 ? 11.930 9.006 -5.191 1.00 77.00 84 HIS A N 1
ATOM 629 C CA . HIS A 1 84 ? 12.253 9.877 -4.055 1.00 77.00 84 HIS A CA 1
ATOM 630 C C . HIS A 1 84 ? 11.627 11.270 -4.188 1.00 77.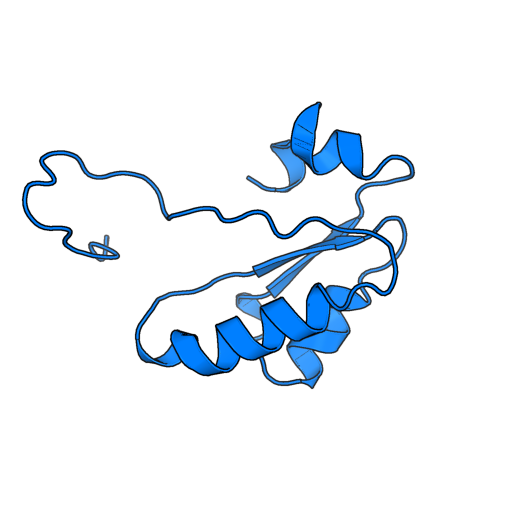00 84 HIS A C 1
ATOM 632 O O . HIS A 1 84 ? 11.219 11.839 -3.179 1.00 77.00 84 HIS A O 1
ATOM 638 N N . THR A 1 85 ? 11.459 11.766 -5.417 1.00 71.44 85 THR A N 1
ATOM 639 C CA . THR A 1 85 ? 10.844 13.069 -5.689 1.00 71.44 85 THR A CA 1
ATOM 640 C C . THR A 1 85 ? 9.394 13.097 -5.262 1.00 71.44 85 THR A C 1
ATOM 642 O O . THR A 1 85 ? 9.030 13.970 -4.482 1.00 71.44 85 THR A O 1
ATOM 645 N N . ALA A 1 86 ? 8.615 12.078 -5.620 1.00 70.94 86 ALA A N 1
ATOM 646 C CA . ALA A 1 86 ? 7.199 11.994 -5.264 1.00 70.94 86 ALA A CA 1
ATOM 647 C C . ALA A 1 86 ? 6.915 11.881 -3.749 1.00 70.94 86 ALA A C 1
ATOM 649 O O . ALA A 1 86 ? 5.767 12.019 -3.323 1.00 70.94 86 ALA A O 1
ATOM 650 N N . ILE A 1 87 ? 7.934 11.601 -2.925 1.00 74.94 87 ILE A N 1
ATOM 651 C CA . ILE A 1 87 ? 7.785 11.409 -1.472 1.00 74.94 87 ILE A CA 1
ATOM 652 C C . ILE A 1 87 ? 8.676 12.327 -0.620 1.00 74.94 87 ILE A C 1
ATOM 654 O O . ILE A 1 87 ? 8.596 12.271 0.610 1.00 74.94 87 ILE A O 1
ATOM 658 N N . ARG A 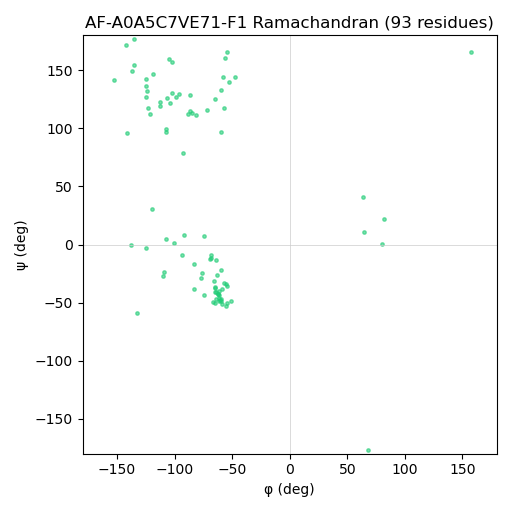1 88 ? 9.531 13.157 -1.234 1.00 76.69 88 ARG A N 1
ATOM 659 C CA . ARG A 1 88 ? 10.413 14.104 -0.525 1.00 76.69 88 ARG A CA 1
ATOM 660 C C . ARG A 1 88 ? 10.378 15.494 -1.134 1.00 76.69 88 ARG A C 1
ATOM 662 O O . ARG A 1 88 ? 10.083 16.446 -0.420 1.00 76.69 88 ARG A O 1
ATOM 669 N N . GLU A 1 89 ? 10.732 15.608 -2.411 1.00 73.81 89 GLU A N 1
ATOM 670 C CA . GLU A 1 89 ? 10.932 16.908 -3.054 1.00 73.81 89 GLU A CA 1
ATOM 671 C C . GLU A 1 89 ? 9.616 17.535 -3.554 1.00 73.81 89 GLU A C 1
ATOM 673 O O . GLU A 1 89 ? 9.423 18.737 -3.392 1.00 73.81 89 GLU A O 1
ATOM 678 N N . ASP A 1 90 ? 8.690 16.732 -4.086 1.00 75.31 90 ASP A N 1
ATOM 679 C CA . ASP A 1 90 ? 7.337 17.132 -4.485 1.00 75.31 90 ASP A CA 1
ATOM 680 C C . ASP A 1 90 ? 6.324 16.031 -4.131 1.00 75.31 90 ASP A C 1
ATOM 682 O O . ASP A 1 90 ? 6.113 15.070 -4.869 1.00 75.31 90 ASP A O 1
ATOM 686 N N . CYS A 1 91 ? 5.679 16.183 -2.975 1.00 75.81 91 CYS A N 1
ATOM 687 C CA . CYS A 1 91 ? 4.699 15.224 -2.464 1.00 75.81 91 CYS A CA 1
ATOM 688 C C . CYS A 1 91 ? 3.254 15.536 -2.877 1.00 75.81 91 CYS A C 1
ATOM 690 O O . CYS A 1 91 ? 2.335 14.926 -2.326 1.00 75.81 91 CYS A O 1
ATOM 692 N N . SER A 1 92 ? 3.028 16.502 -3.774 1.00 77.12 92 SER A N 1
ATOM 693 C CA . SER A 1 92 ? 1.683 16.992 -4.118 1.00 77.12 92 SER A CA 1
ATOM 694 C C . SER A 1 92 ? 0.759 15.885 -4.622 1.00 77.12 92 SER A C 1
ATOM 696 O O . SER A 1 92 ? -0.423 15.878 -4.301 1.00 77.12 92 SER A O 1
ATOM 698 N N . ILE A 1 93 ? 1.316 14.897 -5.320 1.00 75.06 93 ILE A N 1
ATOM 699 C CA . ILE A 1 93 ? 0.582 13.770 -5.899 1.00 75.06 93 ILE A CA 1
ATOM 700 C C . ILE A 1 93 ? 0.010 12.786 -4.857 1.00 75.06 93 ILE A C 1
ATOM 702 O O . ILE A 1 93 ? -0.800 11.923 -5.186 1.00 75.06 93 ILE A O 1
ATOM 706 N N . ASN A 1 94 ? 0.441 12.911 -3.599 1.00 65.94 94 ASN A N 1
ATOM 707 C CA . ASN A 1 94 ? 0.024 12.082 -2.469 1.00 65.94 94 ASN A CA 1
ATOM 708 C C . ASN A 1 94 ? -0.913 12.824 -1.484 1.00 65.94 94 ASN A C 1
ATOM 710 O O . ASN A 1 94 ? -1.211 12.275 -0.417 1.00 65.94 94 ASN A O 1
ATOM 714 N N . LEU A 1 95 ? -1.322 14.068 -1.780 1.00 69.88 95 LEU A N 1
ATOM 715 C CA . LEU A 1 95 ? -2.155 14.934 -0.923 1.00 69.88 95 LEU A CA 1
ATOM 716 C C . LEU A 1 95 ? -3.569 15.116 -1.481 1.00 69.88 95 LEU A C 1
ATOM 718 O O . LEU A 1 95 ? -4.485 15.212 -0.632 1.00 69.88 95 LEU A O 1
#

Sequence (95 aa):
MNASLHAIPNRTKKLPPLRVGVGGPVGSGKTTLVEMLCKTMRERWDLVVVTNDIYTKEDQRLLTVAGALEPERIMGVETGGCPHTAIREDCSINL

Radius of gyration: 14.66 Å; Cα contacts (8 Å, |Δi|>4): 97; chains: 1; bounding box: 34×29×41 Å

Solvent-accessible surface area (backbone atoms only — not comparable to full-atom values): 6252 Å² total; per-residue (Å²): 133,86,74,76,87,75,92,57,88,94,63,89,69,94,71,79,82,90,82,82,88,86,82,78,65,92,88,70,49,62,68,60,51,52,34,54,51,33,61,74,38,55,90,85,42,96,72,71,48,77,37,80,33,52,86,50,51,60,67,33,50,51,38,41,74,69,57,27,55,64,63,95,38,48,45,54,37,68,49,37,94,52,62,62,39,44,72,67,79,49,44,70,90,78,112

Foldseek 3Di:
DDPQQDDDPPDPDRDPDDDDDQDDDPPPCSLVVLLVCLQVPVVPGPAAEEDEDAADQVSLVVSCVSCSDDSVRYHYDHPHDDSCCCVPVNVPRVD

pLDDT: mean 85.05, std 13.53, range [39.66, 98.06]